Protein AF-A0A0V0XIY0-F1 (afdb_monomer_lite)

Secondary structure (DSSP, 8-state):
---SHHHHHHHHHHHHHT-HHHHHHHHHHHHHHHHHHHHHHHHHHHHHHTT--HHHHHHHHHHHHHHHHHHHHHHHHHHTSS-HHHHHHHHHHHHHHHHHHHHHHHHHHHHHHHTTTT--

pLDDT: mean 72.72, std 14.47, range [38.25, 89.81]

Organism: Trichinella pseudospiralis (NCBI:txid6337)

Radius of gyration: 20.46 Å; chains: 1; bounding box: 40×39×64 Å

Sequence (120 aa):
MGGNALHCLINENREKSDNPLFGATSRRRLFLEKKRLRGVISRVVKKVEEATSRRAVKCVLNELESQYAKACRAQVALEDAPDEDELEAAHEKWWSLAEELSTTRVTATTFLDGKESYET

Foldseek 3Di:
DDDPPVVVVVVVLVVLQPDVVQLVVLVVQLVVLLVVLVVLLVVLVVCVVVLHDLVSNVVSLVVNVVSVVSNVVSLVSNVSHPDDVVNVVVVVVVVVSVVSSVVSNVSSVCSNVVVVVPPD

Structure (mmCIF, N/CA/C/O backbone):
data_AF-A0A0V0XIY0-F1
#
_entry.id   AF-A0A0V0XIY0-F1
#
loop_
_atom_site.group_PDB
_atom_site.id
_atom_site.type_symbol
_atom_site.label_atom_id
_atom_site.label_alt_id
_atom_site.label_comp_id
_atom_site.label_asym_id
_atom_site.label_entity_id
_atom_site.label_seq_id
_atom_site.pdbx_PDB_ins_code
_atom_site.Cartn_x
_atom_site.Cartn_y
_atom_site.Cartn_z
_atom_site.occupancy
_atom_site.B_iso_or_equiv
_atom_site.auth_seq_id
_atom_site.auth_comp_id
_atom_site.auth_asym_id
_atom_site.auth_atom_id
_atom_site.pdbx_PDB_model_num
ATOM 1 N N . MET A 1 1 ? 23.919 -33.070 -34.494 1.00 46.34 1 MET A N 1
ATOM 2 C CA . MET A 1 1 ? 23.270 -31.772 -34.773 1.00 46.34 1 MET A CA 1
ATOM 3 C C . MET A 1 1 ? 22.404 -31.432 -33.572 1.00 46.34 1 MET A C 1
ATOM 5 O O . MET A 1 1 ? 21.303 -31.945 -33.467 1.00 46.34 1 MET A O 1
ATOM 9 N N . GLY A 1 2 ? 22.939 -30.709 -32.595 1.00 49.88 2 GLY A N 1
ATOM 10 C CA . GLY A 1 2 ? 22.240 -30.469 -31.333 1.00 49.88 2 GLY A CA 1
ATOM 11 C C . GLY A 1 2 ? 22.804 -29.230 -30.668 1.00 49.88 2 GLY A C 1
ATOM 12 O O . GLY A 1 2 ? 23.680 -29.334 -29.823 1.00 49.88 2 GLY A O 1
ATOM 13 N N . GLY A 1 3 ? 22.367 -28.057 -31.115 1.00 51.47 3 GLY A N 1
ATOM 14 C CA . GLY A 1 3 ? 22.851 -26.787 -30.584 1.00 51.47 3 GLY A CA 1
ATOM 15 C C . GLY A 1 3 ? 22.022 -25.617 -31.088 1.00 51.47 3 GLY A C 1
ATOM 16 O O . GLY A 1 3 ? 22.574 -24.686 -31.653 1.00 51.47 3 GLY A O 1
ATOM 17 N N . ASN A 1 4 ? 20.690 -25.695 -30.992 1.00 52.03 4 ASN A N 1
ATOM 18 C CA . ASN A 1 4 ? 19.832 -24.687 -31.627 1.00 52.03 4 ASN A CA 1
ATOM 19 C C . ASN A 1 4 ? 18.670 -24.209 -30.739 1.00 52.03 4 ASN A C 1
ATOM 21 O O . ASN A 1 4 ? 18.151 -23.132 -30.985 1.00 52.03 4 ASN A O 1
ATOM 25 N N . ALA A 1 5 ? 18.292 -24.928 -29.674 1.00 52.97 5 ALA A N 1
ATOM 26 C CA . ALA A 1 5 ? 17.224 -24.470 -28.774 1.00 52.97 5 ALA A CA 1
ATOM 27 C C . ALA A 1 5 ? 17.721 -23.445 -27.735 1.00 52.97 5 ALA A C 1
ATOM 29 O O . ALA A 1 5 ? 17.059 -22.442 -27.485 1.00 52.97 5 ALA A O 1
ATOM 30 N N . LEU A 1 6 ? 18.920 -23.653 -27.172 1.00 48.94 6 LEU A N 1
ATOM 31 C CA . LEU A 1 6 ? 19.475 -22.758 -26.148 1.00 48.94 6 LEU A CA 1
ATOM 32 C C . LEU A 1 6 ? 19.856 -21.383 -26.723 1.00 48.94 6 LEU A C 1
ATOM 34 O O . LEU A 1 6 ? 19.656 -20.364 -26.076 1.00 48.94 6 LEU A O 1
ATOM 38 N N . HIS A 1 7 ? 20.359 -21.351 -27.962 1.00 44.44 7 HIS A N 1
ATOM 39 C CA . HIS A 1 7 ? 20.763 -20.108 -28.621 1.00 44.44 7 HIS A CA 1
ATOM 40 C C . HIS A 1 7 ? 19.557 -19.233 -29.008 1.00 44.44 7 HIS A C 1
ATOM 42 O O . HIS A 1 7 ? 19.648 -18.011 -28.946 1.00 44.44 7 HIS A O 1
ATOM 48 N N . CYS A 1 8 ? 18.406 -19.838 -29.335 1.00 48.72 8 CYS A N 1
ATOM 49 C CA . CYS A 1 8 ? 17.158 -19.100 -29.553 1.00 48.72 8 CYS A CA 1
ATOM 50 C C . CYS A 1 8 ? 16.624 -18.480 -28.255 1.00 48.72 8 CYS A C 1
ATOM 52 O O . CYS A 1 8 ? 16.297 -17.300 -28.252 1.00 48.72 8 CYS A O 1
ATOM 54 N N . LEU A 1 9 ? 16.615 -19.229 -27.145 1.00 49.38 9 LEU A N 1
ATOM 55 C CA . LEU A 1 9 ? 16.134 -18.726 -25.849 1.00 49.38 9 LEU A CA 1
ATOM 56 C C . LEU A 1 9 ? 17.016 -17.605 -25.279 1.00 49.38 9 LEU A C 1
ATOM 58 O O . LEU A 1 9 ? 16.510 -16.675 -24.654 1.00 49.38 9 LEU A O 1
ATOM 62 N N . ILE A 1 10 ? 18.333 -17.666 -25.498 1.00 49.78 10 ILE A N 1
ATOM 63 C CA . ILE A 1 10 ? 19.256 -16.600 -25.082 1.00 49.78 10 ILE A CA 1
ATOM 64 C C . ILE A 1 10 ? 19.027 -15.328 -25.917 1.00 49.78 10 ILE A C 1
ATOM 66 O O . ILE A 1 10 ? 19.013 -14.233 -25.360 1.00 49.78 10 ILE A O 1
ATOM 70 N N . ASN A 1 11 ? 18.773 -15.457 -27.225 1.00 44.59 11 ASN A N 1
ATOM 71 C CA . ASN A 1 11 ? 18.468 -14.308 -28.084 1.00 44.59 11 ASN A CA 1
ATOM 72 C C . ASN A 1 11 ? 17.109 -13.666 -27.772 1.00 44.59 11 ASN A C 1
ATOM 74 O O . ASN A 1 11 ? 17.022 -12.444 -27.747 1.00 44.59 11 ASN A O 1
ATOM 78 N N . GLU A 1 12 ? 16.075 -14.455 -27.472 1.00 49.94 12 GLU A N 1
ATOM 79 C CA . GLU A 1 12 ? 14.738 -13.938 -27.135 1.00 49.94 12 GLU A CA 1
ATOM 80 C C . GLU A 1 12 ? 14.745 -13.105 -25.841 1.00 49.94 12 GLU A C 1
ATOM 82 O O . GLU A 1 12 ? 14.057 -12.089 -25.727 1.00 49.94 12 GLU A O 1
ATOM 87 N N . ASN A 1 13 ? 15.555 -13.516 -24.859 1.00 46.84 13 ASN A N 1
ATOM 88 C CA . ASN A 1 13 ? 15.736 -12.766 -23.616 1.00 46.84 13 ASN A CA 1
ATOM 89 C C . ASN A 1 13 ? 16.589 -11.503 -23.819 1.00 46.84 13 ASN A C 1
ATOM 91 O O . ASN A 1 13 ? 16.310 -10.480 -23.195 1.00 46.84 13 ASN A O 1
ATOM 95 N N . ARG A 1 14 ? 17.561 -11.537 -24.740 1.00 48.31 14 ARG A N 1
ATOM 96 C CA . ARG A 1 14 ? 18.357 -10.363 -25.132 1.00 48.31 14 ARG A CA 1
ATOM 97 C C . ARG A 1 14 ? 17.526 -9.329 -25.905 1.00 48.31 14 ARG A C 1
ATOM 99 O O . ARG A 1 14 ? 17.590 -8.145 -25.600 1.00 48.31 14 ARG A O 1
ATOM 106 N N . GLU A 1 15 ? 16.660 -9.764 -26.823 1.00 49.94 15 GLU A N 1
ATOM 107 C CA . GLU A 1 15 ? 15.728 -8.872 -27.538 1.00 49.94 15 GLU A CA 1
ATOM 108 C C . GLU A 1 15 ? 14.703 -8.207 -26.606 1.00 49.94 15 GLU A C 1
ATOM 110 O O . GLU A 1 15 ? 14.275 -7.080 -26.860 1.00 49.94 15 GLU A O 1
ATOM 115 N N . LYS A 1 16 ? 14.311 -8.862 -25.504 1.00 49.81 16 LYS A N 1
ATOM 116 C CA . LYS A 1 16 ? 13.455 -8.235 -24.485 1.00 49.81 16 LYS A CA 1
ATOM 117 C C . LYS A 1 16 ? 14.191 -7.201 -23.634 1.00 49.81 16 LYS A C 1
ATOM 119 O O . LYS A 1 16 ? 13.556 -6.214 -23.261 1.00 49.81 16 LYS A O 1
ATOM 124 N N . SER A 1 17 ? 15.479 -7.400 -23.338 1.00 49.03 17 SER A N 1
ATOM 125 C CA . SER A 1 17 ? 16.269 -6.438 -22.555 1.00 49.03 17 SER A CA 1
ATOM 126 C C . SER A 1 17 ? 16.613 -5.183 -23.359 1.00 49.03 17 SER A C 1
ATOM 128 O O . SER A 1 17 ? 16.616 -4.092 -22.800 1.00 49.03 17 SER A O 1
ATOM 130 N N . ASP A 1 18 ? 16.812 -5.316 -24.674 1.00 52.44 18 ASP A N 1
ATOM 131 C CA . ASP A 1 18 ? 17.045 -4.190 -25.593 1.00 52.44 18 ASP A CA 1
ATOM 132 C C . ASP A 1 18 ? 15.751 -3.449 -25.993 1.00 52.44 18 ASP A C 1
ATOM 134 O O . ASP A 1 18 ? 15.800 -2.448 -26.711 1.00 52.44 18 ASP A O 1
ATOM 138 N N . ASN A 1 19 ? 14.574 -3.900 -25.531 1.00 51.03 19 ASN A N 1
ATOM 139 C CA . ASN A 1 19 ? 13.304 -3.243 -25.821 1.00 51.03 19 ASN A CA 1
ATOM 140 C C . ASN A 1 19 ? 12.942 -2.212 -24.727 1.00 51.03 19 ASN A C 1
ATOM 142 O O . ASN A 1 19 ? 12.400 -2.587 -23.679 1.00 51.03 19 ASN A O 1
ATOM 146 N N . PRO A 1 20 ? 13.120 -0.895 -24.967 1.00 54.03 20 PRO A N 1
ATOM 147 C CA . PRO A 1 20 ? 12.823 0.152 -23.981 1.00 54.03 20 PRO A CA 1
ATOM 148 C C . PRO A 1 20 ? 11.346 0.174 -23.551 1.00 54.03 20 PRO A C 1
ATOM 150 O O . PRO A 1 20 ? 11.000 0.717 -22.495 1.00 54.03 20 PRO A O 1
ATOM 153 N N . LEU A 1 21 ? 10.460 -0.451 -24.336 1.00 52.41 21 LEU A N 1
ATOM 154 C CA . LEU A 1 21 ? 9.044 -0.594 -24.019 1.00 52.41 21 LEU A CA 1
ATOM 155 C C . LEU A 1 21 ? 8.783 -1.598 -22.889 1.00 52.41 21 LEU A C 1
ATOM 157 O O . LEU A 1 21 ? 7.846 -1.379 -22.120 1.00 52.41 21 LEU A O 1
ATOM 161 N N . PHE A 1 22 ? 9.587 -2.657 -22.731 1.00 52.81 22 PHE A N 1
ATOM 162 C CA . PHE A 1 22 ? 9.392 -3.632 -21.649 1.00 52.81 22 PHE A CA 1
ATOM 163 C C . PHE A 1 22 ? 9.670 -2.984 -20.287 1.00 52.81 22 PHE A C 1
ATOM 165 O O . PHE A 1 22 ? 8.781 -2.939 -19.430 1.00 52.81 22 PHE A O 1
ATOM 172 N N . GLY A 1 23 ? 10.826 -2.327 -20.150 1.00 56.75 23 GLY A N 1
ATOM 173 C CA . GLY A 1 23 ? 11.156 -1.522 -18.972 1.00 56.75 23 GLY A CA 1
ATOM 174 C C . GLY A 1 23 ? 10.139 -0.401 -18.723 1.00 56.75 23 GLY A C 1
ATOM 175 O O . GLY A 1 23 ? 9.694 -0.196 -17.596 1.00 56.75 23 GLY A O 1
ATOM 176 N N . ALA A 1 24 ? 9.677 0.314 -19.758 1.00 61.19 24 ALA A N 1
ATOM 177 C CA . ALA A 1 24 ? 8.660 1.367 -19.599 1.00 61.19 24 ALA A CA 1
ATOM 178 C C . ALA A 1 24 ? 7.302 0.835 -19.099 1.00 61.19 24 ALA A C 1
ATOM 180 O O . ALA A 1 24 ? 6.625 1.492 -18.300 1.00 61.19 24 ALA A O 1
ATOM 181 N N . THR A 1 25 ? 6.907 -0.364 -19.532 1.00 65.88 25 THR A N 1
ATOM 182 C CA . THR A 1 25 ? 5.620 -0.971 -19.167 1.00 65.88 25 THR A CA 1
ATOM 183 C C . THR A 1 25 ? 5.643 -1.531 -17.742 1.00 65.88 25 THR A C 1
ATOM 185 O O . THR A 1 25 ? 4.693 -1.295 -16.985 1.00 65.88 25 THR A O 1
ATOM 188 N N . SER A 1 26 ? 6.735 -2.191 -17.335 1.00 69.12 26 SER A N 1
ATOM 189 C CA . SER A 1 26 ? 6.944 -2.652 -15.951 1.00 69.12 26 SER A CA 1
ATOM 190 C C . SER A 1 26 ? 7.050 -1.476 -14.971 1.00 69.12 26 SER A C 1
ATOM 192 O O . SER A 1 26 ? 6.356 -1.465 -13.951 1.00 69.12 26 SER A O 1
ATOM 194 N N . ARG A 1 27 ? 7.777 -0.405 -15.332 1.00 71.75 27 ARG A N 1
ATOM 195 C CA . ARG A 1 27 ? 7.866 0.843 -14.541 1.00 71.75 27 ARG A CA 1
ATOM 196 C C . ARG A 1 27 ? 6.504 1.488 -14.306 1.00 71.75 27 ARG A C 1
ATOM 198 O O . ARG A 1 27 ? 6.142 1.811 -13.172 1.00 71.75 27 ARG A O 1
ATOM 205 N N . ARG A 1 28 ? 5.706 1.645 -15.370 1.00 75.88 28 ARG A N 1
ATOM 206 C CA . ARG A 1 28 ? 4.361 2.235 -15.275 1.00 75.88 28 ARG A CA 1
ATOM 207 C C . ARG A 1 28 ? 3.444 1.409 -14.374 1.00 75.88 28 ARG A C 1
ATOM 209 O O . ARG A 1 28 ? 2.653 1.982 -13.624 1.00 75.88 28 ARG A O 1
ATOM 216 N N . ARG A 1 29 ? 3.556 0.079 -14.423 1.00 78.88 29 ARG A N 1
ATOM 217 C CA . ARG A 1 29 ? 2.790 -0.833 -13.565 1.00 78.88 29 ARG A CA 1
ATOM 218 C C . ARG A 1 29 ? 3.190 -0.689 -12.099 1.00 78.88 29 ARG A C 1
ATOM 220 O O . ARG A 1 29 ? 2.307 -0.468 -11.273 1.00 78.88 29 ARG A O 1
ATOM 227 N N . LEU A 1 30 ? 4.485 -0.735 -11.782 1.00 78.31 30 LEU A N 1
ATOM 228 C CA . LEU A 1 30 ? 4.962 -0.579 -10.405 1.00 78.31 30 LEU A CA 1
ATOM 229 C C . LEU A 1 30 ? 4.534 0.766 -9.807 1.00 78.31 30 LEU A C 1
ATOM 231 O O . LEU A 1 30 ? 4.035 0.814 -8.684 1.00 78.31 30 LEU A O 1
ATOM 235 N N . PHE A 1 31 ? 4.653 1.856 -10.568 1.00 78.94 31 PHE A N 1
ATOM 236 C CA . PHE A 1 31 ? 4.218 3.179 -10.121 1.00 78.94 31 PHE A CA 1
ATOM 237 C C . PHE A 1 31 ? 2.723 3.219 -9.758 1.00 78.94 31 PHE A C 1
ATOM 239 O O . PHE A 1 31 ? 2.347 3.754 -8.712 1.00 78.94 31 PHE A O 1
ATOM 246 N N . LEU A 1 32 ? 1.863 2.638 -10.601 1.00 80.44 32 LEU A N 1
ATOM 247 C CA . LEU A 1 32 ? 0.419 2.595 -10.358 1.00 80.44 32 LEU A CA 1
ATOM 248 C C . LEU A 1 32 ? 0.070 1.767 -9.117 1.00 80.44 32 LEU A C 1
ATOM 250 O O . LEU A 1 32 ? -0.759 2.207 -8.318 1.00 80.44 32 LEU A O 1
ATOM 254 N N . GLU A 1 33 ? 0.709 0.613 -8.931 1.00 83.19 33 GLU A N 1
ATOM 255 C CA . GLU A 1 33 ? 0.475 -0.234 -7.758 1.00 83.19 33 GLU A CA 1
ATOM 256 C C . GLU A 1 33 ? 1.002 0.423 -6.469 1.00 83.19 33 GLU A C 1
ATOM 258 O O . GLU A 1 33 ? 0.269 0.474 -5.482 1.00 83.19 33 GLU A O 1
ATOM 263 N N . LYS A 1 34 ? 2.182 1.067 -6.480 1.00 82.75 34 LYS A N 1
ATOM 264 C CA . LYS A 1 34 ? 2.677 1.864 -5.334 1.00 82.75 34 LYS A CA 1
ATOM 265 C C . LYS A 1 34 ? 1.718 3.009 -4.978 1.00 82.75 34 LYS A C 1
ATOM 267 O O . LYS A 1 34 ? 1.426 3.240 -3.803 1.00 82.75 34 LYS A O 1
ATOM 272 N N . LYS A 1 35 ? 1.174 3.711 -5.981 1.00 86.38 35 LYS A N 1
ATOM 273 C CA . LYS A 1 35 ? 0.179 4.779 -5.771 1.00 86.38 35 LYS A CA 1
ATOM 274 C C . LYS A 1 35 ? -1.115 4.240 -5.153 1.00 86.38 35 LYS A C 1
ATOM 276 O O . LYS A 1 35 ? -1.668 4.864 -4.248 1.00 86.38 35 LYS A O 1
ATOM 281 N N . ARG A 1 36 ? -1.596 3.087 -5.625 1.00 85.38 36 ARG A N 1
ATOM 282 C CA . ARG A 1 36 ? -2.770 2.406 -5.056 1.00 85.38 36 ARG A CA 1
ATOM 283 C C . ARG A 1 36 ? -2.519 1.982 -3.615 1.00 85.38 36 ARG A C 1
ATOM 285 O O . ARG A 1 36 ? -3.374 2.245 -2.774 1.00 85.38 36 ARG A O 1
ATOM 292 N N . LEU A 1 37 ? -1.349 1.410 -3.331 1.00 85.00 37 LEU A N 1
ATOM 293 C CA . LEU A 1 37 ? -0.953 0.975 -1.996 1.00 85.00 37 LEU A CA 1
ATOM 294 C C . LEU A 1 37 ? -0.951 2.139 -0.999 1.00 85.00 37 LEU A C 1
ATOM 296 O O . LEU A 1 37 ? -1.618 2.047 0.030 1.00 85.00 37 LEU A O 1
ATOM 300 N N . ARG A 1 38 ? -0.330 3.275 -1.353 1.00 88.62 38 ARG A N 1
ATOM 301 C CA . ARG A 1 38 ? -0.399 4.515 -0.552 1.00 88.62 38 ARG A CA 1
ATOM 302 C C . ARG A 1 38 ? -1.843 4.937 -0.267 1.00 88.62 38 ARG A C 1
ATOM 304 O O . ARG A 1 38 ? -2.182 5.272 0.862 1.00 88.62 38 ARG A O 1
ATOM 311 N N . GLY A 1 39 ? -2.721 4.852 -1.266 1.00 88.44 39 GLY A N 1
ATOM 312 C CA . GLY A 1 39 ? -4.144 5.146 -1.090 1.00 88.44 39 GLY A CA 1
ATOM 313 C C . GLY A 1 39 ? -4.876 4.181 -0.146 1.00 88.44 39 GLY A C 1
ATOM 314 O O . GLY A 1 39 ? -5.855 4.570 0.491 1.00 88.44 39 GLY A O 1
ATOM 315 N N . VAL A 1 40 ? -4.451 2.919 -0.034 1.00 84.19 40 VAL A N 1
ATOM 316 C CA . VAL A 1 40 ? -5.002 1.990 0.968 1.00 84.19 40 VAL A CA 1
ATOM 317 C C . VAL A 1 40 ? -4.438 2.277 2.356 1.00 84.19 40 VAL A C 1
ATOM 319 O O . VAL A 1 40 ? -5.224 2.322 3.296 1.00 84.19 40 VAL A O 1
ATOM 322 N N . ILE A 1 41 ? -3.134 2.552 2.477 1.00 86.50 41 ILE A N 1
ATOM 323 C CA . ILE A 1 41 ? -2.483 2.946 3.739 1.00 86.50 41 ILE A CA 1
ATOM 324 C C . ILE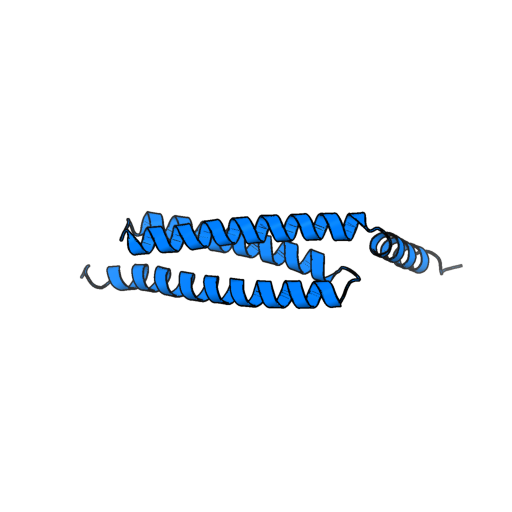 A 1 41 ? -3.232 4.120 4.381 1.00 86.50 41 ILE A C 1
ATOM 326 O O . ILE A 1 41 ? -3.709 4.000 5.510 1.00 86.50 41 ILE A O 1
ATOM 330 N N . SER A 1 42 ? -3.471 5.204 3.632 1.00 89.62 42 SER A N 1
ATOM 331 C CA . SER A 1 42 ? -4.233 6.356 4.137 1.00 89.62 42 SER A CA 1
ATOM 332 C C . SER A 1 42 ? -5.658 5.993 4.570 1.00 89.62 42 SER A C 1
ATOM 334 O O . SER A 1 42 ? -6.192 6.585 5.505 1.00 89.62 42 SER A O 1
ATOM 336 N N . ARG A 1 43 ? -6.296 5.015 3.911 1.00 85.75 43 ARG A N 1
ATOM 337 C CA . ARG A 1 43 ? -7.636 4.545 4.295 1.00 85.75 43 ARG A CA 1
ATOM 338 C C . ARG A 1 43 ? -7.611 3.719 5.576 1.00 85.75 43 ARG A C 1
ATOM 340 O O . ARG A 1 43 ? -8.539 3.862 6.365 1.00 85.75 43 ARG A O 1
ATOM 347 N N . VAL A 1 44 ? -6.595 2.882 5.789 1.00 84.00 44 VAL A N 1
ATOM 348 C CA . VAL A 1 44 ? -6.441 2.132 7.045 1.00 84.00 44 VAL A CA 1
ATOM 349 C C . VAL A 1 44 ? -6.239 3.104 8.201 1.00 84.00 44 VAL A C 1
ATOM 351 O O . VAL A 1 44 ? -7.012 3.045 9.153 1.00 84.00 44 VAL A O 1
ATOM 354 N N . VAL A 1 45 ? -5.292 4.042 8.075 1.00 85.44 45 VAL A N 1
ATOM 355 C CA . VAL A 1 45 ? -5.024 5.076 9.092 1.00 85.44 45 VAL A CA 1
ATOM 356 C C . VAL A 1 45 ? -6.303 5.830 9.438 1.00 85.44 45 VAL A C 1
ATOM 358 O O . VAL A 1 45 ? -6.738 5.796 10.585 1.00 85.44 45 VAL A O 1
ATOM 361 N N . LYS A 1 46 ? -6.993 6.379 8.431 1.00 87.12 46 LYS A N 1
ATOM 362 C CA . LYS A 1 46 ? -8.254 7.101 8.634 1.00 87.12 46 LYS A CA 1
ATOM 363 C C . LYS A 1 46 ? -9.310 6.254 9.350 1.00 87.12 46 LYS A C 1
ATOM 365 O O . LYS A 1 46 ? -10.008 6.753 10.223 1.00 87.12 46 LYS A O 1
ATOM 370 N N . LYS A 1 47 ? -9.455 4.971 8.998 1.00 81.56 47 LYS A N 1
ATOM 371 C CA . LYS A 1 47 ? -10.452 4.090 9.632 1.00 81.56 47 LYS A CA 1
ATOM 372 C C . LYS A 1 47 ? -10.120 3.745 11.078 1.00 81.56 47 LYS A C 1
ATOM 374 O O . LYS A 1 47 ? -11.056 3.572 11.865 1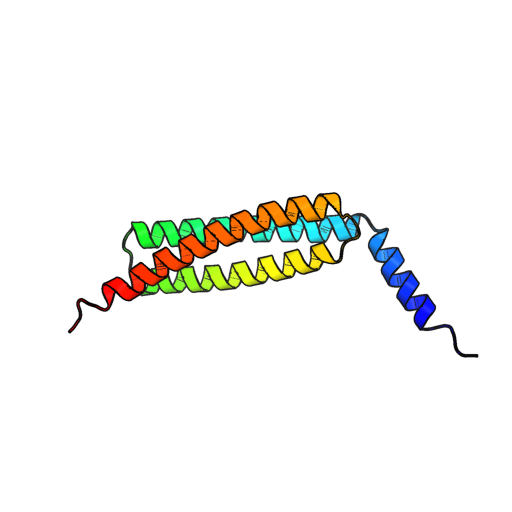.00 81.56 47 LYS A O 1
ATOM 379 N N . VAL A 1 48 ? -8.837 3.647 11.410 1.00 80.94 48 VAL A N 1
ATOM 380 C CA . VAL A 1 48 ? -8.375 3.455 12.786 1.00 80.94 48 VAL A CA 1
ATOM 381 C C . VAL A 1 48 ? -8.558 4.739 13.601 1.00 80.94 48 VAL A C 1
ATOM 383 O O . VAL A 1 48 ? -9.129 4.673 14.685 1.00 80.94 48 VAL A O 1
ATOM 386 N N . GLU A 1 49 ? -8.169 5.900 13.064 1.00 81.38 49 GLU A N 1
ATOM 387 C CA . GLU A 1 49 ? -8.331 7.216 13.711 1.00 81.38 49 GLU A CA 1
ATOM 388 C C . GLU A 1 49 ? -9.799 7.573 13.966 1.00 81.38 49 GLU A C 1
ATOM 390 O O . GLU A 1 49 ? -10.158 8.003 15.058 1.00 81.38 49 GLU A O 1
ATOM 395 N N . GLU A 1 50 ? -10.680 7.326 12.992 1.00 84.50 50 GLU A N 1
ATOM 396 C CA . GL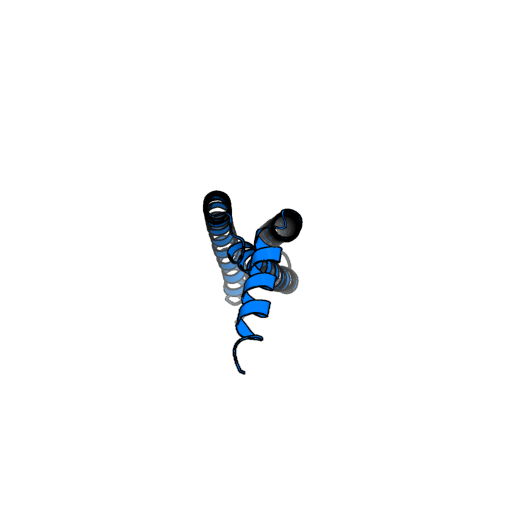U A 1 50 ? -12.132 7.503 13.136 1.00 84.50 50 GLU A CA 1
ATOM 397 C C . GLU A 1 50 ? -12.766 6.471 14.099 1.00 84.50 50 GLU A C 1
ATOM 399 O O . GLU A 1 50 ? -13.990 6.426 14.232 1.00 84.50 50 GLU A O 1
ATOM 404 N N . ALA A 1 51 ? -11.961 5.603 14.731 1.00 67.56 51 ALA A N 1
ATOM 405 C CA . ALA A 1 51 ? -12.376 4.532 15.636 1.00 67.56 51 ALA A CA 1
ATOM 406 C C . ALA A 1 51 ? -13.558 3.705 15.097 1.00 67.56 51 ALA A C 1
ATOM 408 O O . ALA A 1 51 ? -14.442 3.275 15.849 1.00 67.56 51 ALA A O 1
ATOM 409 N N . THR A 1 52 ? -13.573 3.484 13.778 1.00 67.12 52 THR A N 1
ATOM 410 C CA . THR A 1 52 ? -14.693 2.849 13.076 1.00 67.12 52 THR A CA 1
ATOM 411 C C . THR A 1 52 ? -14.896 1.389 13.497 1.00 67.12 52 THR A C 1
ATOM 413 O O . THR A 1 52 ? -14.137 0.811 14.275 1.00 67.12 52 THR A O 1
ATOM 416 N N . SER A 1 53 ? -15.964 0.758 12.995 1.00 82.50 53 SER A N 1
ATOM 417 C CA . SER A 1 53 ? -16.251 -0.658 13.258 1.00 82.50 53 SER A CA 1
ATOM 418 C C . SER A 1 53 ? -15.031 -1.553 12.993 1.00 82.50 53 SER A C 1
ATOM 420 O O . SER A 1 53 ? -14.389 -1.439 11.947 1.00 82.50 53 SER A O 1
ATOM 422 N N . ARG A 1 54 ? -14.781 -2.526 13.885 1.00 79.56 54 ARG A N 1
ATOM 423 C CA . ARG A 1 54 ? -13.756 -3.579 13.713 1.00 79.56 54 ARG A CA 1
ATOM 424 C C . ARG A 1 54 ? -13.823 -4.218 12.324 1.00 79.56 54 ARG A C 1
ATOM 426 O O . ARG A 1 54 ? -12.801 -4.462 11.688 1.00 79.56 54 ARG A O 1
ATOM 433 N N . ARG A 1 55 ? -15.042 -4.448 11.821 1.00 84.44 55 ARG A N 1
ATOM 434 C CA . ARG A 1 55 ? -15.280 -5.032 10.495 1.00 84.44 55 ARG A CA 1
ATOM 435 C C . ARG A 1 55 ? -14.790 -4.123 9.367 1.00 84.44 55 ARG A C 1
ATOM 437 O O . ARG A 1 55 ? -14.256 -4.630 8.385 1.00 84.44 55 ARG A O 1
ATOM 444 N N . ALA A 1 56 ? -14.943 -2.807 9.506 1.00 83.00 56 ALA A N 1
ATOM 445 C CA . ALA A 1 56 ? -14.449 -1.842 8.528 1.00 83.00 56 ALA A CA 1
ATOM 446 C C . ALA A 1 56 ? -12.915 -1.817 8.505 1.00 83.00 56 ALA A C 1
ATOM 448 O O . ALA A 1 56 ? -12.333 -1.927 7.429 1.00 83.00 56 ALA A O 1
ATOM 449 N N . VAL A 1 57 ? -12.266 -1.774 9.675 1.00 82.38 57 VAL A N 1
ATOM 450 C CA . VAL A 1 57 ? -10.795 -1.828 9.783 1.00 82.38 57 VAL A CA 1
ATOM 451 C C . VAL A 1 57 ? -10.250 -3.132 9.192 1.00 82.38 57 VAL A C 1
ATOM 453 O O . VAL A 1 57 ? -9.366 -3.092 8.340 1.00 82.38 57 VAL A O 1
ATOM 456 N N . LYS A 1 58 ? -10.847 -4.284 9.531 1.00 86.38 58 LYS A N 1
ATOM 457 C CA . LYS A 1 58 ? -10.467 -5.594 8.971 1.00 86.38 58 LYS A CA 1
ATOM 458 C C . LYS A 1 58 ? -10.651 -5.667 7.449 1.00 86.38 58 LYS A C 1
ATOM 460 O O . LYS A 1 58 ? -9.818 -6.241 6.755 1.00 86.38 58 LYS A O 1
ATOM 465 N N . CYS A 1 59 ? -11.715 -5.067 6.913 1.00 87.75 59 CYS A N 1
ATOM 466 C CA . CYS A 1 59 ? -11.955 -5.031 5.470 1.00 87.75 59 CYS A CA 1
ATOM 467 C C . CYS A 1 59 ? -10.874 -4.236 4.724 1.00 87.75 59 CYS A C 1
ATOM 469 O O . CYS A 1 59 ? -10.391 -4.687 3.688 1.00 87.75 59 CYS A O 1
ATOM 471 N N . VAL A 1 60 ? -10.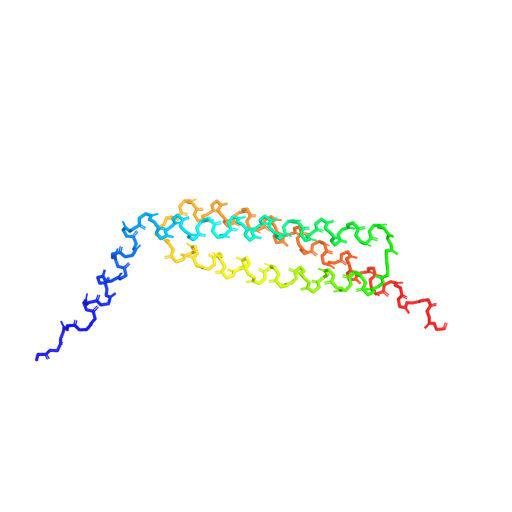486 -3.066 5.242 1.00 86.00 60 VAL A N 1
ATOM 472 C CA . VAL A 1 60 ? -9.459 -2.231 4.600 1.00 86.00 60 VAL A CA 1
ATOM 473 C C . VAL A 1 60 ? -8.056 -2.817 4.808 1.00 86.00 60 VAL A C 1
ATOM 475 O O . VAL A 1 60 ? -7.226 -2.704 3.914 1.00 86.00 60 VAL A O 1
ATOM 478 N N . LEU A 1 61 ? -7.806 -3.522 5.916 1.00 86.06 61 LEU A N 1
ATOM 479 C CA . LEU A 1 61 ? -6.580 -4.307 6.113 1.00 86.06 61 LEU A CA 1
ATOM 480 C C . LEU A 1 61 ? -6.428 -5.437 5.086 1.00 86.06 61 LEU A C 1
ATOM 482 O O . LEU A 1 61 ? -5.363 -5.591 4.502 1.00 86.06 61 LEU A O 1
ATOM 486 N N . ASN A 1 62 ? -7.490 -6.193 4.801 1.00 87.44 62 ASN A N 1
ATOM 487 C CA . ASN A 1 62 ? -7.431 -7.226 3.761 1.00 87.44 62 ASN A CA 1
ATOM 488 C C . ASN A 1 62 ? -7.145 -6.628 2.372 1.00 87.44 62 ASN A C 1
ATOM 490 O O . ASN A 1 62 ? -6.406 -7.208 1.576 1.00 87.44 62 ASN A O 1
ATOM 494 N N . GLU A 1 63 ? -7.711 -5.452 2.083 1.00 89.81 63 GLU A N 1
ATOM 495 C CA . GLU A 1 63 ? -7.397 -4.703 0.863 1.00 89.81 63 GLU A CA 1
ATOM 496 C C . GLU A 1 63 ? -5.932 -4.235 0.849 1.00 89.81 63 GLU A C 1
ATOM 498 O O . GLU A 1 63 ? -5.294 -4.285 -0.202 1.00 89.81 63 GLU A O 1
ATOM 503 N N . LEU A 1 64 ? -5.372 -3.830 1.997 1.00 87.50 64 LEU A N 1
ATOM 504 C CA . LEU A 1 64 ? -3.967 -3.424 2.123 1.00 87.50 64 LEU A CA 1
ATOM 505 C C . LEU A 1 64 ? -3.035 -4.574 1.736 1.00 87.50 64 LEU A C 1
ATOM 507 O O . LEU A 1 64 ? -2.181 -4.395 0.870 1.00 87.50 64 LEU A O 1
ATOM 511 N N . GLU A 1 65 ? -3.252 -5.758 2.307 1.00 87.38 65 GLU A N 1
ATOM 512 C CA . GLU A 1 65 ? -2.460 -6.960 2.020 1.00 87.38 65 GLU A CA 1
ATOM 513 C C . GLU A 1 65 ? -2.595 -7.394 0.548 1.00 87.38 65 GLU A C 1
ATOM 515 O O . GLU A 1 65 ? -1.608 -7.731 -0.112 1.00 87.38 65 GLU A O 1
ATOM 520 N N . SER A 1 66 ? -3.804 -7.312 -0.025 1.00 89.19 66 SER A N 1
ATOM 521 C CA . SER A 1 66 ? -4.027 -7.613 -1.448 1.00 89.19 66 SER A CA 1
ATOM 522 C C . SER A 1 66 ? -3.254 -6.669 -2.373 1.00 89.19 66 SER A C 1
ATOM 524 O O . SER A 1 66 ? -2.652 -7.108 -3.359 1.00 89.19 66 SER A O 1
ATOM 526 N N . GLN A 1 67 ? -3.264 -5.368 -2.076 1.00 85.44 67 GLN A N 1
ATOM 527 C CA . GLN A 1 67 ? -2.563 -4.367 -2.884 1.00 85.44 67 GLN A CA 1
ATOM 528 C C . GLN A 1 67 ? -1.048 -4.426 -2.680 1.00 85.44 67 GLN A C 1
ATOM 530 O O . GLN A 1 67 ? -0.302 -4.241 -3.641 1.00 85.44 67 GLN A O 1
ATOM 535 N N . TYR A 1 68 ? -0.585 -4.771 -1.478 1.00 83.75 68 TYR A N 1
ATOM 536 C CA . TYR A 1 68 ? 0.829 -5.021 -1.220 1.00 83.75 68 TYR A CA 1
ATOM 537 C C . TYR A 1 68 ? 1.354 -6.171 -2.084 1.00 83.75 68 TYR A C 1
ATOM 539 O O . TYR A 1 68 ? 2.326 -5.994 -2.814 1.00 83.75 68 TYR A O 1
ATOM 547 N N . ALA A 1 69 ? 0.641 -7.301 -2.129 1.00 86.25 69 ALA A N 1
ATOM 548 C CA . ALA A 1 69 ? 1.023 -8.445 -2.957 1.00 86.25 69 ALA A CA 1
ATOM 549 C C . ALA A 1 69 ? 1.094 -8.111 -4.462 1.00 86.25 69 ALA A C 1
ATOM 551 O O . ALA A 1 69 ? 1.955 -8.630 -5.177 1.00 86.25 69 ALA A O 1
ATOM 552 N N . LYS A 1 70 ? 0.204 -7.243 -4.965 1.00 85.50 70 LYS A N 1
ATOM 553 C CA . LYS A 1 70 ? 0.245 -6.768 -6.362 1.00 85.50 70 LYS A CA 1
ATOM 554 C C . LYS A 1 70 ? 1.469 -5.897 -6.625 1.00 85.50 70 LYS A C 1
ATOM 556 O O . LYS A 1 70 ? 2.113 -6.061 -7.661 1.00 85.50 70 LYS A O 1
ATOM 561 N N . ALA A 1 71 ? 1.802 -5.014 -5.689 1.00 82.50 71 ALA A N 1
ATOM 562 C CA . ALA A 1 71 ? 2.975 -4.162 -5.787 1.00 82.50 71 ALA A CA 1
ATOM 563 C C . ALA A 1 71 ? 4.288 -4.967 -5.693 1.00 82.50 71 ALA A C 1
ATOM 565 O O . ALA A 1 71 ? 5.170 -4.730 -6.514 1.00 82.50 71 ALA A O 1
ATOM 566 N N . CYS A 1 72 ? 4.373 -5.994 -4.833 1.00 81.44 72 CYS A N 1
ATOM 567 C CA . CYS A 1 72 ? 5.508 -6.931 -4.805 1.00 81.44 72 CYS A CA 1
ATOM 568 C C . CYS A 1 72 ? 5.711 -7.621 -6.160 1.00 81.44 72 CYS A C 1
ATOM 570 O O . CYS A 1 72 ? 6.811 -7.628 -6.700 1.00 81.44 72 CYS A O 1
ATOM 572 N N . ARG A 1 73 ? 4.640 -8.164 -6.757 1.00 82.38 73 ARG A N 1
ATOM 573 C CA . ARG A 1 73 ? 4.723 -8.816 -8.079 1.00 82.38 73 ARG A CA 1
ATOM 574 C C . ARG A 1 73 ? 5.185 -7.851 -9.171 1.00 82.38 73 ARG A C 1
ATOM 576 O O . ARG A 1 73 ? 5.901 -8.255 -10.079 1.00 82.38 73 ARG A O 1
ATOM 583 N N . ALA A 1 74 ? 4.755 -6.592 -9.099 1.00 79.88 74 ALA A N 1
ATOM 584 C CA . ALA A 1 74 ? 5.173 -5.563 -10.043 1.00 79.88 74 ALA A CA 1
ATOM 585 C C . ALA A 1 74 ? 6.637 -5.137 -9.850 1.00 79.88 74 ALA A C 1
ATOM 587 O O . ALA A 1 74 ? 7.257 -4.718 -10.822 1.00 79.88 74 ALA A O 1
ATOM 588 N N . GLN A 1 75 ? 7.174 -5.237 -8.631 1.00 77.81 75 GLN A N 1
ATOM 589 C CA . GLN A 1 75 ? 8.579 -4.955 -8.347 1.00 77.81 75 GLN A CA 1
ATOM 590 C C . GLN A 1 75 ? 9.493 -6.082 -8.815 1.00 77.81 75 GLN A C 1
ATOM 592 O O . GLN A 1 75 ? 10.475 -5.795 -9.481 1.00 77.81 75 GLN A O 1
ATOM 597 N N . VAL A 1 76 ? 9.132 -7.343 -8.568 1.00 79.56 76 VAL A N 1
ATOM 598 C CA . VAL A 1 76 ? 9.892 -8.497 -9.084 1.00 79.56 76 VAL A CA 1
ATOM 599 C C . VAL A 1 76 ? 10.010 -8.427 -10.612 1.00 79.56 76 VAL A C 1
ATOM 601 O O . VAL A 1 76 ? 11.083 -8.592 -11.169 1.00 79.56 76 VAL A O 1
ATOM 604 N N . ALA A 1 77 ? 8.929 -8.047 -11.303 1.00 74.31 77 ALA A N 1
ATOM 605 C CA . ALA A 1 77 ? 8.955 -7.840 -12.754 1.00 74.31 77 ALA A CA 1
ATOM 606 C C . ALA A 1 77 ? 9.799 -6.629 -13.223 1.00 74.31 77 ALA A C 1
ATOM 608 O O . ALA A 1 77 ? 9.978 -6.451 -14.429 1.00 74.31 77 ALA A O 1
ATOM 609 N N . LEU A 1 78 ? 10.235 -5.756 -12.305 1.00 72.38 78 LEU A N 1
ATOM 610 C CA . LEU A 1 78 ? 11.182 -4.666 -12.561 1.00 72.38 78 LEU A CA 1
ATOM 611 C C . LEU A 1 78 ? 12.624 -5.089 -12.245 1.00 72.38 78 LEU A C 1
ATOM 613 O O . LEU A 1 78 ? 13.516 -4.674 -12.968 1.00 72.38 78 LEU A O 1
ATOM 617 N N . GLU A 1 79 ? 12.844 -5.911 -11.217 1.00 70.56 79 GLU A N 1
ATOM 618 C CA . GLU A 1 79 ? 14.154 -6.505 -10.890 1.00 70.56 79 GLU A CA 1
ATOM 619 C C . GLU A 1 79 ? 14.707 -7.359 -12.042 1.00 70.56 79 GLU A C 1
ATOM 621 O O . GLU A 1 79 ? 15.913 -7.407 -12.251 1.00 70.56 79 GLU A O 1
ATOM 626 N N . ASP A 1 80 ? 13.828 -7.950 -12.856 1.00 70.00 80 ASP A N 1
ATOM 627 C CA . ASP A 1 80 ? 14.202 -8.665 -14.082 1.00 70.00 80 ASP A CA 1
ATOM 628 C C . ASP A 1 80 ? 14.641 -7.732 -15.247 1.00 70.00 80 ASP A C 1
ATOM 630 O O . ASP A 1 80 ? 14.881 -8.205 -16.363 1.00 70.00 80 ASP A O 1
ATOM 634 N N . ALA A 1 81 ? 14.701 -6.406 -15.048 1.00 65.19 81 ALA A N 1
ATOM 635 C CA . ALA A 1 81 ? 15.106 -5.425 -16.063 1.00 65.19 81 ALA A CA 1
ATOM 636 C C . ALA A 1 81 ? 16.614 -5.079 -15.982 1.00 65.19 81 ALA A C 1
ATOM 638 O O . ALA A 1 81 ? 17.193 -5.112 -14.903 1.00 65.19 81 ALA A O 1
ATOM 639 N N . PRO A 1 82 ? 17.266 -4.699 -17.100 1.00 61.38 82 PRO A N 1
ATOM 640 C CA . PRO A 1 82 ? 18.726 -4.530 -17.170 1.00 61.38 82 PRO A CA 1
ATOM 641 C C . PRO A 1 82 ? 19.287 -3.212 -16.590 1.00 61.38 82 PRO A C 1
ATOM 643 O O . PRO A 1 82 ? 20.476 -2.957 -16.748 1.00 61.38 82 PRO A O 1
ATOM 646 N N . ASP A 1 83 ? 18.462 -2.351 -15.985 1.00 72.44 83 ASP A N 1
ATOM 647 C CA . ASP A 1 83 ? 18.864 -1.010 -15.521 1.00 72.44 83 ASP A CA 1
ATOM 648 C C . ASP A 1 83 ? 19.084 -0.995 -13.996 1.00 72.44 83 ASP A C 1
ATOM 650 O O . ASP A 1 83 ? 18.122 -1.030 -13.227 1.00 72.44 83 ASP A O 1
ATOM 654 N N . GLU A 1 84 ? 20.353 -0.997 -13.573 1.00 67.88 84 GLU A N 1
ATOM 655 C CA . GLU A 1 84 ? 20.793 -1.201 -12.182 1.00 67.88 84 GLU A CA 1
ATOM 656 C C . GLU A 1 84 ? 20.622 0.051 -11.295 1.00 67.88 84 GLU A C 1
ATOM 658 O O . GLU A 1 84 ? 20.113 -0.053 -10.176 1.00 67.88 84 GLU A O 1
ATOM 663 N N . ASP A 1 85 ? 20.938 1.246 -11.807 1.00 69.81 85 ASP A N 1
ATOM 664 C CA . ASP A 1 85 ? 20.829 2.507 -11.052 1.00 69.81 85 ASP A CA 1
ATOM 665 C C . ASP A 1 85 ? 19.357 2.883 -10.783 1.00 69.81 85 ASP A C 1
ATOM 667 O O . ASP A 1 85 ? 18.982 3.351 -9.699 1.00 69.81 85 ASP A O 1
ATOM 671 N N . GLU A 1 86 ? 18.474 2.663 -11.765 1.00 64.31 86 GLU A N 1
ATOM 672 C CA . GLU A 1 86 ? 17.036 2.884 -11.583 1.00 64.31 86 GLU A CA 1
ATOM 673 C C . GLU A 1 86 ? 16.408 1.853 -10.630 1.00 64.31 86 GLU A C 1
ATOM 675 O O . GLU A 1 86 ? 15.438 2.1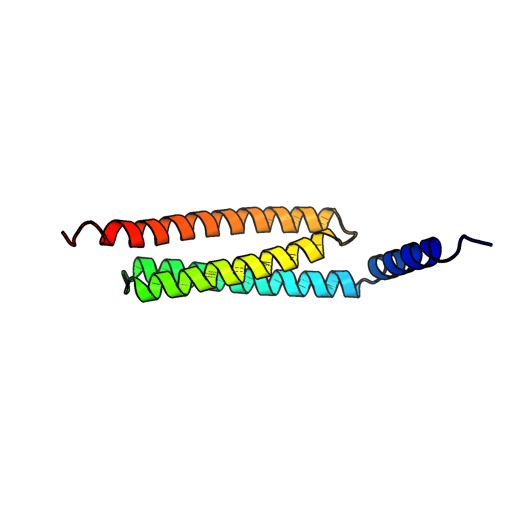74 -9.922 1.00 64.31 86 GLU A O 1
ATOM 680 N N . LEU A 1 87 ? 16.955 0.634 -10.587 1.00 69.94 87 LEU A N 1
ATOM 681 C CA . LEU A 1 87 ? 16.506 -0.429 -9.695 1.00 69.94 87 LEU A CA 1
ATOM 682 C C . LEU A 1 87 ? 16.799 -0.089 -8.231 1.00 69.94 87 LEU A C 1
ATOM 684 O O . LEU A 1 87 ? 15.902 -0.200 -7.388 1.00 69.94 87 LEU A O 1
ATOM 688 N N . GLU A 1 88 ? 17.996 0.419 -7.936 1.00 74.00 88 GLU A N 1
ATOM 689 C CA . GLU A 1 88 ? 18.387 0.840 -6.587 1.00 74.00 88 GLU A CA 1
ATOM 690 C C . GLU A 1 88 ? 17.473 1.964 -6.060 1.00 74.00 88 GLU A C 1
ATOM 692 O O . GLU A 1 88 ? 16.888 1.862 -4.975 1.00 74.00 88 GLU A O 1
ATOM 697 N N . ALA A 1 89 ? 17.206 2.992 -6.872 1.00 74.50 89 ALA A N 1
ATOM 698 C CA . ALA A 1 89 ? 16.278 4.065 -6.500 1.00 74.50 89 ALA A CA 1
ATOM 699 C C . ALA A 1 89 ? 14.824 3.574 -6.321 1.00 74.50 89 ALA A C 1
ATOM 701 O O . ALA A 1 89 ? 14.049 4.130 -5.524 1.00 74.50 89 ALA A O 1
ATOM 702 N N . ALA A 1 90 ? 14.408 2.554 -7.077 1.00 70.81 90 ALA A N 1
ATOM 703 C CA . ALA A 1 90 ? 13.102 1.923 -6.920 1.00 70.81 90 ALA A CA 1
ATOM 704 C C . ALA A 1 90 ? 13.012 1.077 -5.639 1.00 70.81 90 ALA A C 1
ATOM 706 O O . ALA A 1 90 ? 11.923 1.047 -5.038 1.00 70.81 90 ALA A O 1
ATOM 707 N N . HIS A 1 91 ? 14.119 0.449 -5.229 1.00 73.94 91 HIS A N 1
ATOM 708 C CA . HIS A 1 91 ? 14.271 -0.330 -3.998 1.00 73.94 91 HIS A CA 1
ATOM 709 C C . HIS A 1 91 ? 14.225 0.555 -2.755 1.00 73.94 91 HIS A C 1
ATOM 711 O O . HIS A 1 91 ? 13.403 0.296 -1.880 1.00 73.94 91 HIS A O 1
ATOM 717 N N . GLU A 1 92 ? 14.969 1.659 -2.717 1.00 76.75 92 GLU A N 1
ATOM 718 C CA . GLU A 1 92 ? 14.927 2.620 -1.600 1.00 76.75 92 GLU A CA 1
ATOM 719 C C . GLU A 1 92 ? 13.503 3.142 -1.349 1.00 76.75 92 GLU A C 1
ATOM 721 O O . GLU A 1 92 ? 12.942 3.043 -0.256 1.00 76.75 92 GLU A O 1
ATOM 726 N N . LYS A 1 93 ? 12.824 3.590 -2.414 1.00 74.44 93 LYS A N 1
ATOM 727 C CA . LYS A 1 93 ? 11.420 4.037 -2.328 1.00 74.44 93 LYS A CA 1
ATOM 728 C C . LYS A 1 93 ? 10.458 2.921 -1.927 1.00 74.44 93 LYS A C 1
ATOM 730 O O . LYS A 1 93 ? 9.350 3.206 -1.468 1.00 74.44 93 LYS A O 1
ATOM 735 N N . TRP A 1 94 ? 10.796 1.668 -2.219 1.00 79.88 94 TRP A N 1
ATOM 736 C CA . TRP A 1 94 ? 10.000 0.524 -1.790 1.00 79.88 94 TRP A CA 1
ATOM 737 C C . TRP A 1 94 ? 10.202 0.228 -0.309 1.00 79.88 94 TRP A C 1
ATOM 739 O O . TRP A 1 94 ? 9.210 0.029 0.387 1.00 79.88 94 TRP A O 1
ATOM 749 N N . TRP A 1 95 ? 11.442 0.284 0.176 1.00 77.44 95 TRP A N 1
ATOM 750 C CA . TRP A 1 95 ? 11.767 0.093 1.582 1.00 77.44 95 TRP A CA 1
ATOM 751 C C . TRP A 1 95 ? 11.014 1.085 2.474 1.00 77.44 95 TRP A C 1
ATOM 753 O O . TRP A 1 95 ? 10.293 0.665 3.379 1.00 77.44 95 TRP A O 1
ATOM 763 N N . SER A 1 96 ? 11.029 2.383 2.137 1.00 82.19 96 SER A N 1
ATOM 764 C CA . SER A 1 96 ? 10.247 3.384 2.885 1.00 82.19 96 SER A CA 1
ATOM 765 C C . SER A 1 96 ? 8.741 3.084 2.885 1.00 82.19 96 SER A C 1
ATOM 767 O O . SER A 1 96 ? 8.053 3.282 3.883 1.00 82.19 96 SER A O 1
ATOM 769 N N . LEU A 1 97 ? 8.200 2.587 1.767 1.00 79.19 97 LEU A N 1
ATOM 770 C CA . LEU A 1 97 ? 6.781 2.233 1.674 1.00 79.19 97 LEU A CA 1
ATOM 771 C C . LEU A 1 97 ? 6.447 0.970 2.485 1.00 79.19 97 LEU A C 1
ATOM 773 O O . LEU A 1 97 ? 5.351 0.873 3.037 1.00 79.19 97 LEU A O 1
ATOM 777 N N . ALA A 1 98 ? 7.377 0.018 2.571 1.00 80.12 98 ALA A N 1
ATOM 778 C CA . ALA A 1 98 ? 7.245 -1.173 3.399 1.00 80.12 98 ALA A CA 1
ATOM 779 C C . ALA A 1 98 ? 7.260 -0.820 4.898 1.00 80.12 98 ALA A C 1
ATOM 781 O O . ALA A 1 98 ? 6.470 -1.380 5.660 1.00 80.12 98 ALA A O 1
ATOM 782 N N . GLU A 1 99 ? 8.072 0.153 5.317 1.00 83.75 99 GLU A N 1
ATOM 783 C CA . GLU A 1 99 ? 8.061 0.686 6.687 1.00 83.75 99 GLU A CA 1
ATOM 784 C C . GLU A 1 99 ? 6.747 1.408 7.028 1.00 83.75 99 GLU A C 1
ATOM 786 O O . GLU A 1 99 ? 6.142 1.130 8.073 1.00 83.75 99 GLU A O 1
ATOM 791 N N . GLU A 1 100 ? 6.252 2.277 6.132 1.00 84.12 100 GLU A N 1
ATOM 792 C CA . GLU A 1 100 ? 4.935 2.928 6.272 1.00 84.12 100 GLU A CA 1
ATOM 793 C C . GLU A 1 100 ? 3.817 1.875 6.428 1.00 84.12 100 GLU A C 1
ATOM 795 O O . GLU A 1 100 ? 2.915 2.010 7.266 1.00 84.12 100 GLU A O 1
ATOM 800 N N . LEU A 1 101 ? 3.888 0.792 5.646 1.00 82.94 101 LEU A N 1
ATOM 801 C CA . LEU A 1 101 ? 2.922 -0.302 5.680 1.00 82.94 101 LEU A CA 1
ATOM 802 C C . LEU A 1 101 ? 3.004 -1.104 6.977 1.00 82.94 101 LEU A C 1
ATOM 804 O O . LEU A 1 101 ? 1.968 -1.379 7.582 1.00 82.94 101 LEU A O 1
ATOM 808 N N . SER A 1 102 ? 4.214 -1.456 7.413 1.00 81.69 102 SER A N 1
ATOM 809 C CA . SER A 1 102 ? 4.454 -2.181 8.663 1.00 81.69 102 SER A CA 1
ATOM 810 C C . SER A 1 102 ? 3.875 -1.419 9.853 1.00 81.69 102 SER A C 1
ATOM 812 O O . SER A 1 102 ? 3.077 -1.967 10.615 1.00 81.69 102 SER A O 1
ATOM 814 N N . THR A 1 103 ? 4.176 -0.120 9.938 1.00 87.44 103 THR A N 1
ATOM 815 C CA . THR A 1 103 ? 3.640 0.775 10.972 1.00 87.44 103 THR A CA 1
ATOM 816 C C . THR A 1 103 ? 2.112 0.797 10.942 1.00 87.44 103 THR A C 1
ATOM 818 O O . THR A 1 103 ? 1.461 0.554 11.956 1.00 87.44 103 THR A O 1
ATOM 821 N N . THR A 1 104 ? 1.526 0.997 9.758 1.00 85.94 104 THR A N 1
ATOM 822 C CA . THR A 1 104 ? 0.066 1.033 9.575 1.00 85.94 104 THR A CA 1
ATOM 823 C C . THR A 1 104 ? -0.600 -0.282 9.979 1.00 85.94 104 THR A C 1
ATOM 825 O O . THR A 1 104 ? -1.659 -0.277 10.613 1.00 85.94 104 THR A O 1
ATOM 828 N N . ARG A 1 105 ? 0.020 -1.418 9.639 1.00 84.25 105 ARG A N 1
ATOM 829 C CA . ARG A 1 105 ? -0.472 -2.747 10.003 1.00 84.25 105 ARG A CA 1
ATOM 830 C C . ARG A 1 105 ? -0.471 -2.927 11.513 1.00 84.25 105 ARG A C 1
ATOM 832 O O . ARG A 1 105 ? -1.508 -3.296 12.048 1.00 84.25 105 ARG A O 1
ATOM 839 N N . VAL A 1 106 ? 0.640 -2.608 12.181 1.00 86.94 106 VAL A N 1
ATOM 840 C CA . VAL A 1 106 ? 0.765 -2.687 13.646 1.00 86.94 106 VAL A CA 1
ATOM 841 C C . VAL A 1 106 ? -0.290 -1.820 14.330 1.00 86.94 106 VAL A C 1
ATOM 843 O O . VAL A 1 106 ? -0.989 -2.292 15.221 1.00 86.94 106 VAL A O 1
ATOM 846 N N . THR A 1 107 ? -0.475 -0.575 13.890 1.00 86.50 107 THR A N 1
ATOM 847 C CA . THR A 1 107 ? -1.500 0.318 14.448 1.00 86.50 107 THR A CA 1
ATOM 848 C C . THR A 1 107 ? -2.905 -0.273 14.315 1.00 86.50 107 THR A C 1
ATOM 850 O O . THR A 1 107 ? -3.683 -0.272 15.271 1.00 86.50 107 THR A O 1
ATOM 853 N N . ALA A 1 108 ? -3.237 -0.814 13.145 1.00 83.44 108 ALA A N 1
ATOM 854 C CA . ALA A 1 108 ? -4.550 -1.387 12.898 1.00 83.44 108 ALA A CA 1
ATOM 855 C C . ALA A 1 108 ? -4.773 -2.721 13.631 1.00 83.44 108 ALA A C 1
ATOM 857 O O . ALA A 1 108 ? -5.882 -2.956 14.111 1.00 83.44 108 ALA A O 1
ATOM 858 N N . THR A 1 109 ? -3.753 -3.575 13.765 1.00 85.06 109 THR A N 1
ATOM 859 C CA . THR A 1 109 ? -3.847 -4.808 14.563 1.00 85.06 109 THR A CA 1
ATOM 860 C C . THR A 1 109 ? -3.987 -4.492 16.044 1.00 85.06 109 THR A C 1
ATOM 862 O O . THR A 1 109 ? -4.881 -5.034 16.676 1.00 85.06 109 THR A O 1
ATOM 865 N N 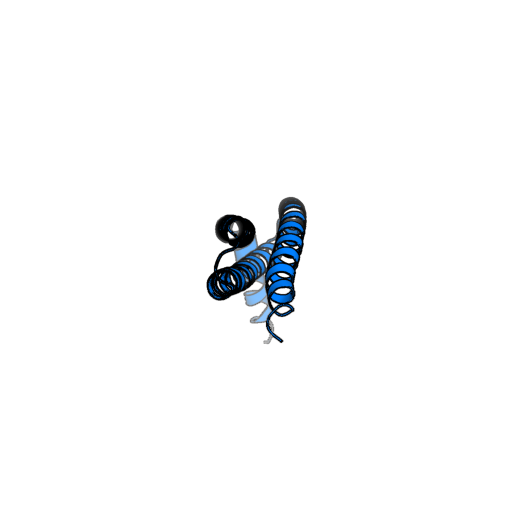. THR A 1 110 ? -3.235 -3.528 16.581 1.00 86.31 110 THR A N 1
ATOM 866 C CA . THR A 1 110 ? -3.384 -3.087 17.979 1.00 86.31 110 THR A CA 1
ATOM 867 C C . THR A 1 110 ? -4.780 -2.527 18.258 1.00 86.31 110 THR A C 1
ATOM 869 O O . THR A 1 110 ? -5.344 -2.787 19.316 1.00 86.31 110 THR A O 1
ATOM 872 N N . PHE A 1 111 ? -5.390 -1.802 17.312 1.00 81.56 111 PHE A N 1
ATOM 873 C CA . PHE A 1 111 ? -6.789 -1.369 17.433 1.00 81.56 111 PHE A CA 1
ATOM 874 C C . PHE A 1 111 ? -7.772 -2.552 17.474 1.00 81.56 111 PHE A C 1
ATOM 876 O O . PHE A 1 111 ? -8.774 -2.515 18.195 1.00 81.56 111 PHE A O 1
ATOM 883 N N . LEU A 1 112 ? -7.507 -3.602 16.692 1.00 81.88 112 LEU A N 1
ATOM 884 C CA . LEU A 1 112 ? -8.309 -4.823 16.698 1.00 81.88 112 LEU A CA 1
ATOM 885 C C . LEU A 1 112 ? -8.075 -5.654 17.968 1.00 81.88 112 LEU A C 1
ATOM 887 O O . LEU A 1 112 ? -9.032 -6.202 18.495 1.00 81.88 112 LEU A O 1
ATOM 891 N N . ASP A 1 113 ? -6.879 -5.702 18.528 1.00 82.75 113 ASP A N 1
ATOM 892 C CA . ASP A 1 113 ? -6.633 -6.477 19.750 1.00 82.75 113 ASP A CA 1
ATOM 893 C C . ASP A 1 113 ? -7.125 -5.709 20.988 1.00 82.75 113 ASP A C 1
ATOM 895 O O . ASP A 1 113 ? -7.786 -6.257 21.867 1.00 82.75 113 ASP A O 1
ATOM 899 N N . GLY A 1 114 ? -6.926 -4.388 21.018 1.00 69.06 114 GLY A N 1
ATOM 900 C CA . GLY A 1 114 ? -7.314 -3.527 22.135 1.00 69.06 114 GLY A CA 1
ATOM 901 C C . GLY A 1 114 ? -8.821 -3.416 22.370 1.00 69.06 114 GLY A C 1
ATOM 902 O O . GLY A 1 114 ? -9.221 -3.079 23.471 1.00 69.06 114 GLY A O 1
ATOM 903 N N . LYS A 1 115 ? -9.676 -3.711 21.380 1.00 55.72 115 LYS A N 1
ATOM 904 C CA . LYS A 1 115 ? -11.141 -3.773 21.571 1.00 55.72 115 LYS A CA 1
ATOM 905 C C . LYS A 1 115 ? -11.664 -5.158 21.976 1.00 55.72 115 LYS A C 1
ATOM 907 O O . LYS A 1 115 ? -12.863 -5.275 22.186 1.00 55.72 115 LYS A O 1
ATOM 912 N N . GLU A 1 116 ? -10.816 -6.184 22.041 1.00 51.28 116 GLU A N 1
ATOM 913 C CA . GLU A 1 116 ? -11.193 -7.529 22.513 1.00 51.28 116 GLU A CA 1
ATOM 914 C C . GLU A 1 116 ? -11.167 -7.630 24.050 1.00 51.28 116 GLU A C 1
ATOM 916 O O . GLU A 1 116 ? -11.850 -8.461 24.633 1.00 51.28 116 GLU A O 1
ATOM 921 N N . SER A 1 117 ? -10.460 -6.726 24.732 1.00 47.94 117 SER A N 1
ATOM 922 C CA . SER A 1 117 ? -10.267 -6.741 26.189 1.00 47.94 117 SER A CA 1
ATOM 923 C C . SER A 1 117 ? -11.376 -6.070 27.016 1.00 47.94 117 SER A C 1
ATOM 925 O O . SER A 1 117 ? -11.237 -5.966 28.233 1.00 47.94 117 SER A O 1
ATOM 927 N N . TYR A 1 118 ? -12.479 -5.632 26.394 1.00 48.75 118 TYR A N 1
ATOM 928 C CA . TYR A 1 118 ? -13.642 -5.049 27.092 1.00 48.75 118 TYR A CA 1
ATOM 929 C C . TYR A 1 118 ? -14.938 -5.853 26.913 1.00 48.75 118 TYR A C 1
ATOM 931 O O . TYR A 1 118 ? -16.018 -5.344 27.207 1.00 48.75 118 TYR A O 1
ATOM 939 N N . GLU A 1 119 ? -14.851 -7.083 26.411 1.00 48.06 119 GLU A N 1
ATOM 940 C CA . GLU A 1 119 ? -15.975 -8.022 26.370 1.00 48.06 119 GLU A CA 1
ATOM 941 C C . GLU A 1 119 ? -15.580 -9.302 27.115 1.00 48.06 119 GLU A C 1
ATOM 943 O O . GLU A 1 119 ? -15.338 -10.349 26.519 1.00 48.06 119 GLU A O 1
ATOM 948 N N . THR A 1 120 ? -15.472 -9.220 28.443 1.00 38.25 120 THR A N 1
ATOM 949 C CA . THR A 1 120 ? -15.619 -10.382 29.335 1.00 38.25 120 THR A CA 1
ATOM 950 C C . THR A 1 120 ? -16.255 -9.953 30.647 1.00 38.25 120 THR A C 1
ATOM 952 O O . THR A 1 120 ? -15.818 -8.918 31.197 1.00 38.25 120 THR A O 1
#